Protein AF-I0HVX4-F1 (afdb_monomer_lite)

Secondary structure (DSSP, 8-state):
---HHHHHHHHHHHHHHHTT--EEEEEEE-TTS--HHHHHHHHHHHHTT-EEEEEEEEEEETTEEEEEEEEEPPPP-

Foldseek 3Di:
DPCVVVVVVVVVLVVCVVVVHFKDKDKAFDPVDPDVVSVVVVVVVVVVAKDWDDWDCCPPHHPGIMTMIMHTRDDDD

Organism: Rubrivivax gelatinosus (strain NBRC 100245 / IL144) (NCBI:txid983917)

Structure (mmCIF, N/CA/C/O backbone):
data_AF-I0HVX4-F1
#
_entry.id   AF-I0HVX4-F1
#
loop_
_atom_site.group_PDB
_atom_site.id
_atom_site.type_symbol
_atom_site.label_atom_id
_atom_site.label_alt_id
_atom_site.label_comp_id
_atom_site.label_asym_id
_atom_site.label_entity_id
_atom_site.label_seq_id
_atom_site.pdbx_PDB_ins_code
_atom_site.Cartn_x
_atom_site.Cartn_y
_atom_site.Cartn_z
_atom_site.occupancy
_atom_site.B_iso_or_equiv
_atom_site.auth_seq_id
_atom_site.auth_comp_id
_atom_site.auth_asym_id
_atom_site.auth_atom_id
_atom_site.pdbx_PDB_model_num
ATOM 1 N N . MET A 1 1 ? -10.379 -19.314 -7.355 1.00 54.41 1 MET A N 1
ATOM 2 C CA . MET A 1 1 ? -9.377 -18.694 -6.454 1.00 54.41 1 MET A CA 1
ATOM 3 C C . MET A 1 1 ? -10.016 -18.442 -5.095 1.00 54.41 1 MET A C 1
ATOM 5 O O . MET A 1 1 ? -11.080 -17.844 -5.051 1.00 54.41 1 MET A O 1
ATOM 9 N N . THR A 1 2 ? -9.401 -18.896 -4.003 1.00 67.44 2 THR A N 1
ATOM 10 C CA . THR A 1 2 ? -9.981 -18.973 -2.641 1.00 67.44 2 THR A CA 1
ATOM 11 C C . THR A 1 2 ? -9.935 -17.666 -1.829 1.00 67.44 2 THR A C 1
ATOM 13 O O . THR A 1 2 ? -10.259 -17.653 -0.647 1.00 67.44 2 THR A O 1
ATOM 16 N N . GLY A 1 3 ? -9.548 -16.536 -2.436 1.00 89.75 3 GLY A N 1
ATOM 17 C CA . GLY A 1 3 ? -9.662 -15.206 -1.814 1.00 89.75 3 GLY A CA 1
ATOM 18 C C . GLY A 1 3 ? -8.809 -14.976 -0.558 1.00 89.75 3 GLY A C 1
ATOM 19 O O . GLY A 1 3 ? -9.045 -13.998 0.146 1.00 89.75 3 GLY A O 1
ATOM 20 N N . VAL A 1 4 ? -7.823 -15.836 -0.275 1.00 95.38 4 VAL A N 1
ATOM 21 C CA . VAL A 1 4 ? -7.002 -15.799 0.953 1.00 95.38 4 VAL A CA 1
ATOM 22 C C . VAL A 1 4 ? -6.328 -14.441 1.158 1.00 95.38 4 VAL A C 1
ATOM 24 O O . VAL A 1 4 ? -6.354 -13.917 2.264 1.00 95.38 4 VAL A O 1
ATOM 27 N N .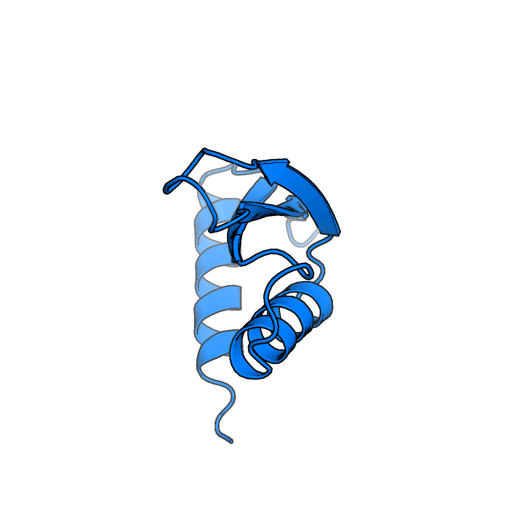 GLY A 1 5 ? -5.819 -13.810 0.094 1.00 94.75 5 GLY A N 1
ATOM 28 C CA . GLY A 1 5 ? -5.223 -12.472 0.187 1.00 94.75 5 GLY A CA 1
ATOM 29 C C . GLY A 1 5 ? -6.198 -11.409 0.708 1.00 94.75 5 GLY A C 1
ATOM 30 O O . GLY A 1 5 ? -5.824 -10.598 1.547 1.00 94.75 5 GLY A O 1
ATOM 31 N N . ARG A 1 6 ? -7.473 -11.450 0.290 1.00 95.25 6 ARG A N 1
ATOM 32 C CA . ARG A 1 6 ? -8.512 -10.546 0.819 1.00 95.25 6 ARG A CA 1
ATOM 33 C C . ARG A 1 6 ? -8.860 -10.860 2.273 1.00 95.25 6 ARG A C 1
ATOM 35 O O . ARG A 1 6 ? -9.112 -9.940 3.040 1.00 95.25 6 ARG A O 1
ATOM 42 N N . GLN A 1 7 ? -8.879 -12.139 2.649 1.00 96.19 7 GLN A N 1
ATOM 43 C CA . GLN A 1 7 ? -9.159 -12.558 4.027 1.00 96.19 7 GLN A CA 1
ATOM 44 C C . GLN A 1 7 ? -8.049 -12.107 4.984 1.00 96.19 7 GLN A C 1
ATOM 46 O O . GLN A 1 7 ? -8.340 -11.490 6.006 1.00 96.19 7 GLN A O 1
ATOM 51 N N . LEU A 1 8 ? -6.786 -12.338 4.614 1.00 96.88 8 LEU A N 1
ATOM 52 C CA . LEU A 1 8 ? -5.625 -11.875 5.372 1.00 96.88 8 LEU A CA 1
ATOM 53 C C . LEU A 1 8 ? -5.622 -10.349 5.506 1.00 96.88 8 LEU A C 1
ATOM 55 O O . LEU A 1 8 ? -5.375 -9.823 6.587 1.00 96.88 8 LEU A O 1
ATOM 59 N N . HIS A 1 9 ? -5.931 -9.643 4.418 1.00 96.56 9 HIS A N 1
ATOM 60 C CA . HIS A 1 9 ? -5.949 -8.185 4.410 1.00 96.56 9 HIS A CA 1
ATOM 61 C C . HIS A 1 9 ? -7.014 -7.609 5.353 1.00 96.56 9 HIS A C 1
ATOM 63 O O . HIS A 1 9 ? -6.682 -6.804 6.216 1.00 96.56 9 HIS A O 1
ATOM 69 N N . ARG A 1 10 ? -8.254 -8.118 5.301 1.00 95.44 10 ARG A N 1
ATOM 70 C CA . ARG A 1 10 ? -9.323 -7.737 6.246 1.00 95.44 10 ARG A CA 1
ATOM 71 C C . ARG A 1 10 ? -8.945 -8.001 7.702 1.00 95.44 10 ARG A C 1
ATOM 73 O O . ARG A 1 10 ? -9.227 -7.182 8.568 1.00 95.44 10 ARG A O 1
ATOM 80 N N . HIS A 1 11 ? -8.299 -9.135 7.977 1.00 96.50 11 HIS A N 1
ATOM 81 C CA . HIS A 1 11 ? -7.824 -9.435 9.326 1.00 96.50 11 HIS A CA 1
ATOM 82 C C . HIS A 1 11 ? -6.799 -8.396 9.809 1.00 96.50 11 HIS A C 1
ATOM 84 O O . HIS A 1 11 ? -6.898 -7.921 10.939 1.00 96.50 11 HIS A O 1
ATOM 90 N N . ALA A 1 12 ? -5.859 -7.999 8.946 1.00 97.00 12 ALA A N 1
ATOM 91 C CA . ALA A 1 12 ? -4.893 -6.951 9.261 1.00 97.00 12 ALA A CA 1
ATOM 92 C C . ALA A 1 12 ? -5.569 -5.589 9.503 1.00 97.00 12 ALA A C 1
ATOM 94 O O . ALA A 1 12 ? -5.198 -4.900 10.449 1.00 97.00 12 ALA A O 1
ATOM 95 N N . GLU A 1 13 ? -6.576 -5.216 8.705 1.00 96.75 13 GLU A N 1
ATOM 96 C CA . GLU A 1 13 ? -7.344 -3.977 8.909 1.00 96.75 13 GLU A CA 1
ATOM 97 C C . GLU A 1 13 ? -8.033 -3.947 10.276 1.00 96.75 13 GLU A C 1
ATOM 99 O O . GLU A 1 13 ? -7.868 -2.975 11.012 1.00 96.75 13 GLU A O 1
ATOM 104 N N . HIS A 1 14 ? -8.735 -5.020 10.654 1.00 96.25 14 HIS A N 1
ATOM 105 C CA . HIS A 1 14 ? -9.379 -5.112 11.968 1.00 96.25 14 HIS A CA 1
ATOM 106 C C . HIS A 1 14 ? -8.370 -5.022 13.114 1.00 96.25 14 HIS A C 1
ATOM 108 O O . HIS A 1 14 ? -8.604 -4.308 14.090 1.00 96.25 14 HIS A O 1
ATOM 114 N N . TRP A 1 15 ? -7.236 -5.718 12.997 1.00 97.25 15 TRP A N 1
ATOM 115 C CA . TRP A 1 15 ? -6.190 -5.660 14.014 1.00 97.25 15 TRP A CA 1
ATOM 116 C C . TRP A 1 15 ? -5.636 -4.238 14.163 1.00 97.25 15 TRP A C 1
ATOM 118 O O . TRP A 1 15 ? -5.544 -3.733 15.278 1.00 97.25 15 TRP A O 1
ATOM 128 N N . LEU A 1 16 ? -5.333 -3.564 13.050 1.00 97.44 16 LEU A N 1
ATOM 129 C CA . LEU A 1 16 ? -4.802 -2.199 13.033 1.00 97.44 16 LEU A CA 1
ATOM 130 C C . LEU A 1 16 ? -5.786 -1.171 13.599 1.00 97.44 16 LEU A C 1
ATOM 132 O O . LEU A 1 16 ? -5.378 -0.302 14.370 1.00 97.44 16 LEU A O 1
ATOM 136 N N . LEU A 1 17 ? -7.072 -1.287 13.261 1.00 96.56 17 LEU A N 1
ATOM 137 C CA . LEU A 1 17 ? -8.128 -0.449 13.830 1.00 96.56 17 LEU A CA 1
ATOM 138 C C . LEU A 1 17 ? -8.194 -0.594 15.353 1.00 96.56 17 LEU A C 1
ATOM 140 O O . LEU A 1 17 ? -8.239 0.412 16.059 1.00 96.56 17 LEU A O 1
ATOM 144 N N . ALA A 1 18 ? -8.098 -1.824 15.870 1.00 96.50 18 ALA A N 1
ATOM 145 C CA . ALA A 1 18 ? -8.042 -2.077 17.310 1.00 96.50 18 ALA A CA 1
ATOM 146 C C . ALA A 1 18 ? -6.784 -1.486 17.983 1.00 96.50 18 ALA A C 1
ATOM 148 O O . ALA A 1 18 ? -6.801 -1.235 19.185 1.00 96.50 18 ALA A O 1
ATOM 149 N N . GLN A 1 19 ? -5.710 -1.229 17.225 1.00 97.19 19 GLN A N 1
ATOM 150 C CA . GLN A 1 19 ? -4.514 -0.521 17.705 1.00 97.19 19 GLN A CA 1
ATOM 151 C C . GLN A 1 19 ? -4.601 1.011 17.549 1.00 97.19 19 GLN A C 1
ATOM 153 O O . GLN A 1 19 ? -3.631 1.713 17.828 1.00 97.19 19 GLN A O 1
ATOM 158 N N . GLY A 1 20 ? -5.728 1.554 17.076 1.00 96.44 20 GLY A N 1
ATOM 159 C CA . GLY A 1 20 ? -5.902 2.991 16.844 1.00 96.44 20 GLY A CA 1
ATOM 160 C C . GLY A 1 20 ? -5.219 3.516 15.574 1.00 96.44 20 GLY A C 1
ATOM 161 O O . GLY A 1 20 ? -5.052 4.729 15.414 1.00 96.44 20 GLY A O 1
ATOM 162 N N . ALA A 1 21 ? -4.813 2.634 14.655 1.00 97.44 21 ALA A N 1
ATOM 163 C CA . ALA A 1 21 ? -4.243 3.053 13.383 1.00 97.44 21 ALA A CA 1
ATOM 164 C C . ALA A 1 21 ? -5.311 3.715 12.497 1.00 97.44 21 ALA A C 1
ATOM 166 O O . ALA A 1 21 ? -6.408 3.194 12.314 1.00 97.44 21 ALA A O 1
ATOM 167 N N . 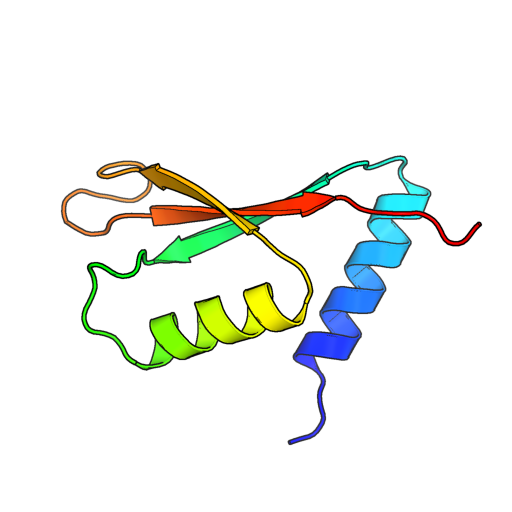ARG A 1 22 ? -4.961 4.857 11.898 1.00 96.94 22 ARG A N 1
ATOM 168 C CA . ARG A 1 22 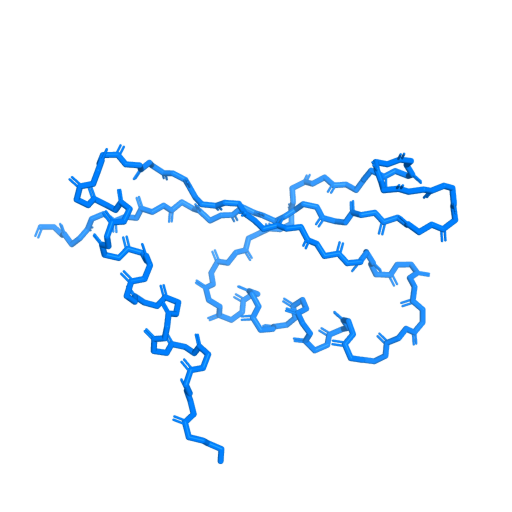? -5.853 5.622 11.003 1.00 96.94 22 ARG A CA 1
ATOM 169 C C . ARG A 1 22 ? -5.578 5.393 9.521 1.00 96.94 22 ARG A C 1
ATOM 171 O O . ARG A 1 22 ? 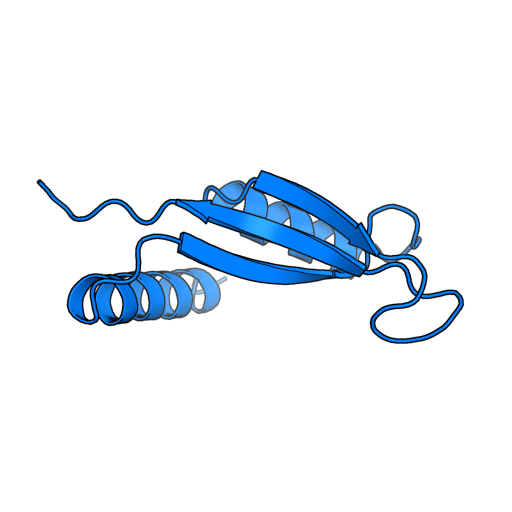-6.428 5.672 8.684 1.00 96.94 22 ARG A O 1
ATOM 178 N N . HIS A 1 23 ? -4.379 4.923 9.198 1.00 97.56 23 HIS A N 1
ATOM 179 C CA . HIS A 1 23 ? -3.934 4.719 7.829 1.00 97.56 23 HIS A CA 1
ATOM 180 C C . HIS A 1 23 ? -3.118 3.438 7.745 1.00 97.56 23 HIS A C 1
ATOM 182 O O . HIS A 1 23 ? -2.343 3.127 8.650 1.00 97.56 23 HIS A O 1
ATOM 188 N N . LEU A 1 24 ? -3.249 2.742 6.623 1.00 98.00 24 LEU A N 1
ATOM 189 C CA . LEU A 1 24 ? -2.402 1.618 6.258 1.00 98.00 24 LEU A CA 1
ATOM 190 C C . LEU A 1 24 ? -1.717 1.930 4.935 1.00 98.00 24 LEU A C 1
ATOM 192 O O . LEU A 1 24 ? -2.349 2.381 3.981 1.00 98.00 24 LEU A O 1
ATOM 196 N N . GLN A 1 25 ? -0.414 1.680 4.875 1.00 98.38 25 GLN A N 1
ATOM 197 C CA . GLN A 1 25 ? 0.390 1.910 3.686 1.00 98.38 25 GLN A CA 1
ATOM 198 C C . GLN A 1 25 ? 1.010 0.612 3.191 1.00 98.38 25 GLN A C 1
ATOM 200 O O . GLN A 1 25 ? 1.452 -0.222 3.978 1.00 98.38 25 GLN A O 1
ATOM 205 N N . VAL A 1 26 ? 1.096 0.484 1.872 1.00 98.25 26 VAL A N 1
ATOM 206 C CA . VAL A 1 26 ? 1.856 -0.569 1.196 1.00 98.25 26 VAL A CA 1
ATOM 207 C C . VAL A 1 26 ? 2.816 0.063 0.199 1.00 98.25 26 VAL A C 1
ATOM 209 O O . VAL A 1 26 ? 2.642 1.210 -0.217 1.00 98.25 26 VAL A O 1
ATOM 212 N N . LYS A 1 27 ? 3.858 -0.677 -0.171 1.00 98.19 27 LYS A N 1
ATOM 213 C CA . LYS A 1 27 ? 4.807 -0.275 -1.209 1.00 98.19 27 LYS A CA 1
ATOM 214 C C . LYS A 1 27 ? 4.928 -1.396 -2.228 1.00 98.19 27 LYS A C 1
ATOM 216 O O . LYS A 1 27 ? 5.039 -2.560 -1.854 1.00 98.19 27 LYS A O 1
ATOM 221 N N . THR A 1 28 ? 4.887 -1.044 -3.504 1.00 97.75 28 THR A N 1
ATOM 222 C CA . THR A 1 28 ? 5.009 -1.981 -4.624 1.00 97.75 28 THR A CA 1
ATOM 223 C C . THR A 1 28 ? 5.783 -1.334 -5.768 1.00 97.75 28 THR A C 1
ATOM 225 O O . THR A 1 28 ? 6.112 -0.152 -5.705 1.00 97.75 28 THR A O 1
ATOM 228 N N . VAL A 1 29 ? 6.102 -2.083 -6.818 1.00 97.19 29 VAL A N 1
ATOM 229 C CA . VAL A 1 29 ? 6.770 -1.514 -7.994 1.00 97.19 29 VAL A CA 1
ATOM 230 C C . VAL A 1 29 ? 5.795 -0.608 -8.754 1.00 97.19 29 VAL A C 1
ATOM 232 O O . VAL A 1 29 ? 4.634 -0.965 -8.986 1.00 97.19 29 VAL A O 1
ATOM 235 N N . ALA A 1 30 ? 6.264 0.579 -9.136 1.00 96.50 30 ALA A N 1
ATOM 236 C CA . ALA A 1 30 ? 5.468 1.577 -9.840 1.00 96.50 30 ALA A CA 1
ATOM 237 C C . ALA A 1 30 ? 5.132 1.162 -11.285 1.00 96.50 30 ALA A C 1
ATOM 239 O O . ALA A 1 30 ? 5.737 0.255 -11.860 1.00 96.50 30 ALA A O 1
ATOM 240 N N . ALA A 1 31 ? 4.164 1.854 -11.892 1.00 91.06 31 ALA A N 1
ATOM 241 C CA . ALA A 1 31 ? 3.652 1.537 -13.228 1.00 91.06 31 ALA A CA 1
ATOM 242 C C . ALA A 1 31 ? 4.683 1.673 -14.364 1.00 91.06 31 ALA A C 1
ATOM 244 O O . ALA A 1 31 ? 4.482 1.095 -15.425 1.00 91.06 31 ALA A O 1
ATOM 245 N N . GLY A 1 32 ? 5.802 2.372 -14.138 1.00 83.19 32 GLY A N 1
ATOM 246 C CA . GLY A 1 32 ? 6.902 2.463 -15.105 1.00 83.19 32 GLY A CA 1
ATOM 247 C C . GLY A 1 32 ? 7.652 1.144 -15.350 1.00 83.19 32 GLY A C 1
ATOM 248 O O . GLY A 1 32 ? 8.455 1.076 -16.274 1.00 83.19 32 GLY A O 1
ATOM 249 N N . HIS A 1 33 ? 7.410 0.097 -14.551 1.00 85.50 33 HIS A N 1
ATOM 250 C CA . HIS A 1 33 ? 8.001 -1.228 -14.754 1.00 85.50 33 HIS A CA 1
ATOM 251 C C . HIS A 1 33 ? 7.063 -2.136 -15.579 1.00 85.50 33 HIS A C 1
ATOM 253 O O . HIS A 1 33 ? 5.890 -2.265 -15.220 1.00 85.50 33 HIS A O 1
ATOM 259 N N . PRO A 1 34 ? 7.555 -2.848 -16.613 1.00 88.69 34 PRO A N 1
ATOM 260 C CA . PRO A 1 34 ? 6.722 -3.574 -17.586 1.00 88.69 34 PRO A CA 1
ATOM 261 C C . PRO A 1 34 ? 6.112 -4.892 -17.072 1.00 88.69 34 PRO A C 1
ATOM 263 O O . PRO A 1 34 ? 5.582 -5.667 -17.860 1.00 88.69 34 PRO A O 1
ATOM 266 N N . SER A 1 35 ? 6.202 -5.187 -15.772 1.00 93.69 35 SER A N 1
ATOM 267 C CA . SER A 1 35 ? 5.759 -6.484 -15.239 1.00 93.69 35 SER A CA 1
ATOM 268 C C . SER A 1 35 ? 4.232 -6.519 -15.096 1.00 93.69 35 SER A C 1
ATOM 270 O O . SER A 1 35 ? 3.675 -5.678 -14.372 1.00 93.69 35 SER A O 1
ATOM 272 N N . PRO A 1 36 ? 3.551 -7.489 -15.736 1.00 94.88 36 PRO A N 1
ATOM 273 C CA . PRO A 1 36 ? 2.110 -7.664 -15.591 1.00 94.88 36 PRO A CA 1
ATOM 274 C C . PRO A 1 36 ? 1.719 -8.081 -14.167 1.00 94.88 36 PRO A C 1
ATOM 276 O O . PRO A 1 36 ? 0.704 -7.620 -13.654 1.00 94.88 36 PRO A O 1
ATOM 279 N N . GLU A 1 37 ? 2.559 -8.839 -13.463 1.00 96.50 37 GLU A N 1
ATOM 280 C CA . GLU A 1 37 ? 2.312 -9.277 -12.082 1.00 96.50 37 GLU A CA 1
ATOM 281 C C . GLU A 1 37 ? 2.269 -8.085 -11.112 1.00 96.50 37 GLU A C 1
ATOM 283 O O . GLU A 1 37 ? 1.451 -8.027 -10.188 1.00 96.50 37 GLU A O 1
ATOM 288 N N . TYR A 1 38 ? 3.115 -7.074 -11.333 1.00 96.06 38 TYR A N 1
ATOM 289 C CA . TYR A 1 38 ? 3.051 -5.838 -10.556 1.00 96.06 38 TYR A CA 1
ATOM 290 C C . TYR A 1 38 ? 1.852 -4.965 -10.941 1.00 96.06 38 TYR A C 1
ATOM 292 O O . TYR A 1 38 ? 1.324 -4.255 -10.082 1.00 96.06 38 TYR A O 1
ATOM 300 N N . ALA A 1 39 ? 1.372 -5.038 -12.187 1.00 96.62 39 ALA A N 1
ATOM 301 C CA . ALA A 1 39 ? 0.097 -4.424 -12.554 1.00 96.62 39 ALA A CA 1
ATOM 302 C C . ALA A 1 39 ? -1.072 -5.083 -11.809 1.00 96.62 39 ALA A C 1
ATOM 304 O O . ALA A 1 39 ? -1.893 -4.373 -11.228 1.00 96.62 39 ALA A O 1
ATOM 305 N N . GLU A 1 40 ? -1.099 -6.414 -11.728 1.00 96.75 40 GLU A N 1
ATOM 306 C CA . GLU A 1 40 ? -2.081 -7.154 -10.929 1.00 96.75 40 GLU A CA 1
ATOM 307 C C . GLU A 1 40 ? -1.979 -6.824 -9.437 1.00 96.75 40 GLU A C 1
ATOM 309 O O . GLU A 1 40 ? -2.997 -6.600 -8.783 1.00 96.75 40 GLU A O 1
ATOM 314 N N . THR A 1 41 ? -0.761 -6.695 -8.906 1.00 97.19 41 THR A N 1
ATOM 315 C CA . THR A 1 41 ? -0.522 -6.293 -7.512 1.00 97.19 41 THR A CA 1
ATOM 316 C C . THR A 1 41 ? -1.122 -4.916 -7.215 1.00 97.19 41 THR A C 1
ATOM 318 O O . THR A 1 41 ? -1.808 -4.740 -6.207 1.00 97.19 41 THR A O 1
ATOM 321 N N . ARG A 1 42 ? -0.912 -3.928 -8.096 1.00 97.88 42 ARG A N 1
ATOM 322 C CA . ARG A 1 42 ? -1.513 -2.590 -7.946 1.00 97.88 42 ARG A CA 1
ATOM 323 C C . ARG A 1 42 ? -3.037 -2.649 -8.044 1.00 97.88 42 ARG A C 1
ATOM 325 O O . ARG A 1 42 ? -3.718 -2.044 -7.220 1.00 97.88 42 ARG A O 1
ATOM 332 N N . SER A 1 43 ? -3.576 -3.408 -8.998 1.00 97.19 43 SER A N 1
ATOM 333 C CA . SER A 1 43 ? -5.023 -3.611 -9.14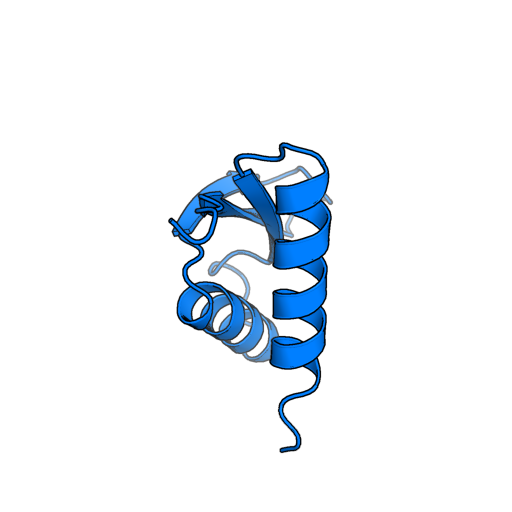9 1.00 97.19 43 SER A CA 1
ATOM 334 C C . SER A 1 43 ? -5.652 -4.275 -7.921 1.00 97.19 43 SER A C 1
ATOM 336 O O . SER A 1 43 ? -6.741 -3.884 -7.506 1.00 97.19 43 SER A O 1
ATOM 338 N N . PHE A 1 44 ? -4.958 -5.229 -7.294 1.00 97.56 44 PHE A N 1
ATOM 339 C CA . PHE A 1 44 ? -5.397 -5.867 -6.055 1.00 97.56 44 PHE A CA 1
ATOM 340 C C . PHE A 1 44 ? -5.562 -4.850 -4.919 1.00 97.56 44 PHE A C 1
ATOM 342 O O . PHE A 1 44 ? -6.617 -4.821 -4.288 1.00 97.56 44 PHE A O 1
ATOM 349 N N . TYR A 1 45 ? -4.573 -3.980 -4.691 1.00 98.19 45 TYR A N 1
ATOM 350 C CA . TYR A 1 45 ? -4.671 -2.952 -3.650 1.00 98.19 45 TYR A CA 1
ATOM 351 C C . TYR A 1 45 ? -5.697 -1.864 -3.987 1.00 98.19 45 TYR A C 1
ATOM 353 O O . TYR A 1 45 ? -6.449 -1.457 -3.103 1.00 98.19 45 TYR A O 1
ATOM 361 N N . LYS A 1 46 ? -5.824 -1.456 -5.258 1.00 97.94 46 LYS A N 1
ATOM 362 C CA . LYS A 1 46 ? -6.905 -0.549 -5.694 1.00 97.94 46 LYS A CA 1
ATOM 363 C C . LYS A 1 46 ? -8.284 -1.127 -5.375 1.00 97.94 46 LYS A C 1
ATOM 365 O O . LYS A 1 46 ? -9.124 -0.435 -4.812 1.00 97.94 46 LYS A O 1
ATOM 370 N N . ALA A 1 47 ? -8.496 -2.417 -5.641 1.00 97.12 47 ALA A N 1
ATOM 371 C CA . ALA A 1 47 ? -9.749 -3.102 -5.316 1.00 97.12 47 ALA A CA 1
ATOM 372 C C . ALA A 1 47 ? -10.023 -3.213 -3.802 1.00 97.12 47 ALA A C 1
ATOM 374 O O . ALA A 1 47 ? -11.158 -3.464 -3.405 1.00 97.12 47 ALA A O 1
ATOM 375 N N . LEU A 1 48 ? -9.003 -3.036 -2.956 1.00 96.44 48 LEU A N 1
ATOM 376 C CA . LEU A 1 48 ? -9.135 -2.962 -1.498 1.00 96.44 48 LEU A CA 1
ATOM 377 C C . LEU A 1 48 ? -9.373 -1.532 -0.985 1.00 96.44 48 LEU A C 1
ATOM 379 O O . LEU A 1 48 ? -9.555 -1.356 0.218 1.00 96.44 48 LEU A O 1
ATOM 383 N N . GLY A 1 49 ? -9.392 -0.524 -1.863 1.00 96.75 49 GLY A N 1
ATOM 384 C CA . GLY A 1 49 ? -9.595 0.881 -1.500 1.00 96.75 49 GLY A CA 1
ATOM 385 C C . GLY A 1 49 ? -8.307 1.641 -1.178 1.00 96.75 49 GLY A C 1
ATOM 386 O O . GLY A 1 49 ? -8.354 2.616 -0.436 1.00 96.75 49 GLY A O 1
ATOM 387 N N . TYR A 1 50 ? -7.157 1.186 -1.682 1.00 98.50 50 TYR A N 1
ATOM 388 C CA . TYR A 1 50 ? -5.927 1.976 -1.629 1.00 98.50 50 TYR A CA 1
ATOM 389 C C . TYR A 1 50 ? -5.851 2.974 -2.778 1.00 98.50 50 TYR A C 1
ATOM 391 O O . TYR A 1 50 ? -6.187 2.659 -3.921 1.00 98.50 50 TYR A O 1
ATOM 399 N N . GLU A 1 51 ? -5.264 4.120 -2.475 1.00 98.44 51 GLU A N 1
ATOM 400 C CA . GLU A 1 51 ? -4.931 5.182 -3.412 1.00 98.44 51 GLU A CA 1
ATOM 401 C C . GLU A 1 51 ? -3.415 5.265 -3.608 1.00 98.44 51 GLU A C 1
ATOM 403 O O . GLU A 1 51 ? -2.628 4.924 -2.721 1.00 98.44 51 GLU A O 1
ATOM 408 N N . GLU A 1 52 ? -2.992 5.696 -4.794 1.00 98.12 52 GLU A N 1
ATOM 409 C CA . GLU A 1 52 ? -1.585 5.966 -5.098 1.00 98.12 52 GLU A CA 1
ATOM 410 C C . GLU A 1 52 ? -1.169 7.288 -4.440 1.00 98.12 52 GLU A C 1
ATOM 412 O O . GLU A 1 52 ? -1.851 8.292 -4.618 1.00 98.12 52 GLU A O 1
ATOM 417 N N . LEU A 1 53 ? -0.068 7.290 -3.678 1.00 98.25 53 LEU A N 1
ATOM 418 C CA . LEU A 1 53 ? 0.385 8.468 -2.928 1.00 98.25 53 LEU A CA 1
ATOM 419 C C . LEU A 1 53 ? 1.617 9.124 -3.560 1.00 98.25 53 LEU A C 1
ATOM 421 O O . LEU A 1 53 ? 1.594 10.305 -3.885 1.00 98.25 53 LEU A O 1
ATOM 425 N N . GLU A 1 54 ? 2.701 8.365 -3.724 1.00 97.81 54 GLU A N 1
ATOM 426 C CA . GLU A 1 54 ? 3.986 8.887 -4.199 1.00 97.81 54 GLU A CA 1
ATOM 427 C C . GLU A 1 54 ? 4.797 7.782 -4.886 1.00 97.81 54 GLU A C 1
ATOM 429 O O . GLU A 1 54 ? 4.729 6.610 -4.499 1.00 97.81 54 GLU A O 1
ATOM 434 N N . VAL A 1 55 ? 5.586 8.153 -5.899 1.00 97.56 55 VAL A N 1
ATOM 435 C CA . VAL A 1 55 ? 6.563 7.265 -6.537 1.00 97.56 55 VAL A CA 1
ATOM 436 C C . VAL A 1 55 ? 7.978 7.709 -6.183 1.00 97.56 55 VAL A C 1
ATOM 438 O O . VAL A 1 55 ? 8.428 8.777 -6.588 1.00 97.56 55 VAL A O 1
ATOM 441 N N . PHE A 1 56 ? 8.717 6.840 -5.500 1.00 96.50 56 PHE A N 1
ATOM 442 C CA . PHE A 1 56 ? 10.112 7.057 -5.139 1.00 96.50 56 PHE A CA 1
ATOM 443 C C . PHE A 1 56 ? 11.041 6.394 -6.157 1.00 96.50 56 PHE A C 1
ATOM 445 O O . PHE A 1 56 ? 11.057 5.168 -6.288 1.00 96.50 56 PHE A O 1
ATOM 452 N N . ALA A 1 57 ? 11.875 7.181 -6.836 1.00 93.25 57 ALA A N 1
ATOM 453 C CA . ALA A 1 57 ? 12.804 6.664 -7.846 1.00 93.25 57 ALA A CA 1
ATOM 454 C C . ALA A 1 57 ? 13.963 5.823 -7.267 1.00 93.25 57 ALA A C 1
ATOM 456 O O . ALA A 1 57 ? 14.527 4.992 -7.976 1.00 93.25 57 ALA A O 1
ATOM 457 N N . GLY A 1 58 ? 14.324 6.036 -5.995 1.00 92.12 58 GLY A N 1
ATOM 458 C CA . GLY A 1 58 ? 15.528 5.457 -5.382 1.00 92.12 58 GLY A CA 1
ATOM 459 C C . GLY A 1 58 ? 15.331 4.802 -4.015 1.00 92.12 58 GLY A C 1
ATOM 460 O O . GLY A 1 58 ? 16.324 4.508 -3.361 1.00 92.12 58 GLY A O 1
ATOM 461 N N . LEU A 1 59 ? 14.090 4.576 -3.563 1.00 95.50 59 LEU A N 1
ATOM 462 C CA . LEU A 1 59 ? 13.830 4.074 -2.204 1.00 95.50 59 LEU A CA 1
ATOM 463 C C . LEU A 1 59 ? 14.339 2.641 -1.976 1.00 95.50 59 LEU A C 1
ATOM 465 O O . LEU A 1 59 ? 14.876 2.350 -0.913 1.00 95.50 59 LEU A O 1
ATOM 469 N N . TRP A 1 60 ? 14.145 1.738 -2.942 1.00 93.75 60 TRP A N 1
ATOM 470 C CA . TRP A 1 60 ? 14.671 0.368 -2.851 1.00 93.75 60 TRP A CA 1
ATOM 471 C C . TRP A 1 60 ? 16.041 0.244 -3.507 1.00 93.75 60 TRP A C 1
ATOM 473 O O . TRP A 1 60 ? 16.976 -0.252 -2.888 1.00 93.75 60 TRP A O 1
ATOM 483 N N . ARG A 1 61 ? 16.148 0.663 -4.774 1.00 92.38 61 ARG A N 1
ATOM 484 C CA . ARG A 1 61 ? 17.402 0.763 -5.533 1.00 92.38 61 ARG A CA 1
ATOM 485 C C . ARG A 1 61 ? 17.191 1.575 -6.819 1.00 92.38 61 ARG A C 1
ATOM 487 O O . ARG A 1 61 ? 16.047 1.676 -7.273 1.00 92.38 61 ARG A O 1
ATOM 494 N N . PRO A 1 62 ? 18.263 2.080 -7.454 1.00 90.88 62 PRO A N 1
ATOM 495 C CA . PRO A 1 62 ? 18.172 2.716 -8.766 1.00 90.88 62 PRO A CA 1
ATOM 496 C C . PRO A 1 62 ? 17.502 1.813 -9.812 1.00 90.88 62 PRO A C 1
ATOM 498 O O . PRO A 1 62 ? 17.740 0.604 -9.849 1.00 90.88 62 PRO A O 1
ATOM 501 N N . GLY A 1 63 ? 16.662 2.403 -10.665 1.00 87.88 63 GLY A N 1
ATOM 502 C CA . GLY A 1 63 ? 15.987 1.698 -11.762 1.00 87.88 63 GLY A CA 1
ATOM 503 C C . GLY A 1 63 ? 14.780 0.846 -11.352 1.00 87.88 63 GLY A C 1
ATOM 504 O O . GLY A 1 63 ? 14.149 0.248 -12.219 1.00 87.88 63 GLY A O 1
ATOM 505 N N . LEU A 1 64 ? 14.422 0.804 -10.062 1.00 91.81 64 LEU A N 1
ATOM 506 C CA . LEU A 1 64 ? 13.206 0.145 -9.584 1.00 91.81 64 LEU A CA 1
ATOM 507 C C . LEU A 1 64 ? 12.319 1.154 -8.834 1.00 91.81 64 LEU A C 1
ATOM 509 O O . LEU A 1 64 ? 12.402 1.236 -7.605 1.00 91.81 64 LEU A O 1
ATOM 513 N N . PRO A 1 65 ? 11.488 1.940 -9.551 1.00 94.50 65 PRO A N 1
ATOM 514 C CA . PRO A 1 65 ? 10.645 2.947 -8.921 1.00 94.50 65 PRO A CA 1
ATOM 515 C C . PRO A 1 65 ? 9.611 2.285 -8.006 1.00 94.50 65 PRO A C 1
ATOM 517 O O . PRO A 1 65 ? 8.930 1.332 -8.396 1.00 94.50 65 PRO A O 1
ATOM 520 N N . VAL A 1 66 ? 9.484 2.805 -6.788 1.00 97.44 66 VAL A N 1
ATOM 521 C CA . VAL A 1 66 ? 8.602 2.273 -5.746 1.00 97.44 66 VAL A CA 1
ATOM 522 C C . VAL A 1 66 ? 7.380 3.163 -5.625 1.00 97.44 66 VAL A C 1
ATOM 524 O O . VAL A 1 66 ? 7.502 4.331 -5.283 1.00 97.44 66 VAL A O 1
ATOM 527 N N . LEU A 1 67 ? 6.203 2.605 -5.864 1.00 98.38 67 LEU A N 1
ATOM 528 C CA . LEU A 1 67 ? 4.929 3.246 -5.590 1.00 98.38 67 LEU A CA 1
ATOM 529 C C . LEU A 1 67 ? 4.526 2.977 -4.138 1.00 98.38 67 LEU A C 1
ATOM 531 O O . LEU A 1 67 ? 4.357 1.821 -3.742 1.00 98.38 67 LEU A O 1
ATOM 535 N N . GLN A 1 68 ? 4.332 4.037 -3.360 1.00 98.69 68 GLN A N 1
ATOM 536 C CA . GLN A 1 68 ? 3.610 3.977 -2.097 1.00 98.69 68 GLN A CA 1
ATOM 537 C C . GLN A 1 68 ? 2.120 4.157 -2.356 1.00 98.69 68 GLN A C 1
ATOM 539 O O . GLN A 1 68 ? 1.701 5.073 -3.060 1.00 98.69 68 GLN A O 1
ATOM 544 N N . MET A 1 69 ? 1.325 3.282 -1.752 1.00 98.69 69 MET A N 1
ATOM 545 C CA . MET A 1 69 ? -0.125 3.386 -1.746 1.00 98.69 69 MET A CA 1
ATOM 546 C C . MET A 1 69 ? -0.612 3.498 -0.307 1.00 98.69 69 MET A C 1
ATOM 548 O O . MET A 1 69 ? -0.018 2.907 0.600 1.00 98.69 69 MET A O 1
ATOM 552 N N . ILE A 1 70 ? -1.689 4.242 -0.096 1.00 98.69 70 ILE A N 1
ATOM 553 C CA . ILE A 1 70 ? -2.270 4.499 1.220 1.00 98.69 70 ILE A CA 1
ATOM 554 C C . ILE A 1 70 ? -3.766 4.206 1.205 1.00 98.69 70 ILE A C 1
ATOM 556 O O . ILE A 1 70 ? -4.445 4.434 0.212 1.00 98.69 70 ILE A O 1
ATOM 560 N N . LYS A 1 71 ? -4.272 3.693 2.320 1.00 98.19 71 LYS A N 1
ATOM 561 C CA . LYS A 1 71 ? -5.694 3.528 2.591 1.00 98.19 71 LYS A CA 1
ATOM 562 C C . LYS A 1 71 ? -6.012 4.166 3.937 1.00 98.19 71 LYS A C 1
ATOM 564 O O . LYS A 1 71 ? -5.294 3.927 4.913 1.00 98.19 71 LYS A O 1
ATOM 569 N N . VAL A 1 72 ? -7.081 4.956 3.993 1.00 97.81 72 VAL A N 1
ATOM 570 C CA . VAL A 1 72 ? -7.679 5.383 5.263 1.00 97.81 72 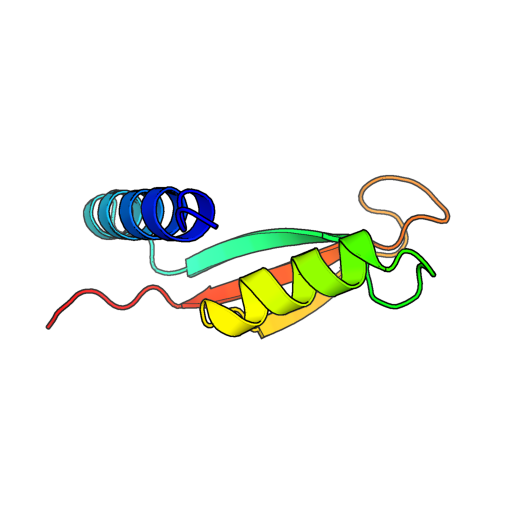VAL A CA 1
ATOM 571 C C . VAL A 1 72 ? -8.390 4.180 5.875 1.00 97.81 72 VAL A C 1
ATOM 573 O O . VAL A 1 72 ? -9.174 3.502 5.209 1.00 97.81 72 VAL A O 1
ATOM 576 N N . LEU A 1 73 ? -8.095 3.893 7.139 1.00 96.56 73 LEU A N 1
ATOM 577 C CA . LEU A 1 73 ? -8.816 2.881 7.894 1.00 96.56 73 LEU A CA 1
ATOM 578 C C . LEU A 1 73 ? -10.013 3.555 8.558 1.00 96.56 73 LEU A C 1
ATOM 580 O O . LEU A 1 73 ? -9.857 4.452 9.387 1.00 96.56 73 LEU A O 1
ATOM 584 N N . HIS A 1 74 ? -11.207 3.125 8.173 1.00 86.56 74 HIS A N 1
ATOM 585 C CA . HIS A 1 74 ? -12.437 3.486 8.857 1.00 86.56 74 HIS A CA 1
ATOM 586 C C . HIS A 1 74 ? -12.749 2.370 9.850 1.00 86.56 74 HIS A C 1
ATOM 588 O O . HIS A 1 74 ? -12.748 1.202 9.463 1.00 86.56 74 HIS A O 1
ATOM 594 N N . GLY A 1 75 ? -12.986 2.713 11.118 1.00 70.12 75 GLY A N 1
ATOM 595 C CA . GLY A 1 75 ? -13.666 1.779 12.013 1.00 70.12 75 GLY A CA 1
ATOM 596 C C . GLY A 1 75 ? -15.043 1.452 11.437 1.00 70.12 75 GLY A C 1
ATOM 597 O O . GLY A 1 75 ? -15.599 2.268 10.695 1.00 70.12 75 GLY A O 1
ATOM 598 N N . GLU A 1 76 ? -15.605 0.289 11.768 1.00 57.25 76 GLU A N 1
ATOM 599 C CA . GLU A 1 76 ? -17.067 0.216 11.721 1.00 57.25 76 GLU A CA 1
ATOM 600 C C . GLU A 1 76 ? -17.623 1.344 12.613 1.00 57.25 76 GLU A C 1
ATOM 602 O O . GLU A 1 76 ? -16.985 1.665 13.626 1.00 57.25 76 GLU A O 1
ATOM 607 N N . PRO A 1 77 ? -18.719 2.014 12.211 1.00 46.38 77 PRO A N 1
ATOM 608 C CA . PRO A 1 77 ? -19.415 2.926 13.110 1.00 46.38 77 PRO A CA 1
ATOM 609 C C . PRO A 1 77 ? -19.778 2.257 14.442 1.00 46.38 77 PRO A C 1
ATOM 611 O O . PRO A 1 77 ? -20.034 1.031 14.447 1.00 46.38 77 PRO A O 1
#

pLDDT: mean 93.34, std 9.8, range [46.38, 98.69]

Radius of gyration: 13.76 Å; chains: 1; bounding box: 38×28×35 Å

Sequence (77 aa):
MTGVGRQLHRHAEHWLLAQGARHLQVKTVAAGHPSPEYAETRSFYKALGYEELEVFAGLWRPGLPVLQMIKVLHGEP

InterPro domains:
  IPR016181 Acyl-CoA N-acyltransferase [SSF55729] (3-74)